Protein AF-A0A7V9EPT4-F1 (afdb_monomer)

Foldseek 3Di:
DPPVCLVVVLVVLQVCQVVVPQEDEEADLDVVVCPVVVVSCVVRHDPRYHYHYHNDPVRRVVVCVVVVDDDDD

Solvent-accessible surface are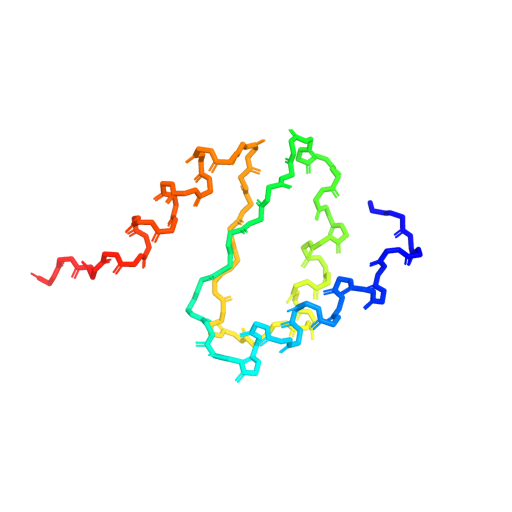a (backbone atoms only — not comparable to full-atom values): 4366 Å² total; per-residue (Å²): 104,64,77,84,51,46,65,65,50,49,52,54,41,42,53,45,45,76,68,62,44,62,66,46,68,42,72,43,72,56,67,86,51,41,60,58,56,54,56,50,44,71,75,52,41,58,96,72,48,45,76,47,84,19,60,39,68,69,54,26,55,51,51,51,53,64,69,67,48,78,79,88,124

Nearest PDB structures (foldseek):
  5t5d-assembly1_A  TM=4.799E-01  e=1.871E+00  Streptococcus pneumoniae TIGR4
  8wx8-assembly1_A  TM=5.532E-01  e=5.175E+00  synthetic construct
  3io5-assembly1_B  TM=4.851E-01  e=5.538E+00  Tequatrovirus T4
  3io5-assembly1_A  TM=4.911E-01  e=8.903E+00  Tequatrovirus T4

pLDDT: mean 88.89, std 11.41, range [42.88, 97.5]

Sequence (73 aa):
MDPLCASPIQKIMQLCNDAQVAVVARVVPDRRRDIGLQIMSSFHYGKQVRVVTCASLEEAEQALVDLASPSPN

Mean predicted aligned error: 4.57 Å

Secondary structure (DSSP, 8-state):
--GGGHHHHHHHHHHHHHTT-SEEEEE-SSGGG-HHHHHHHHHHS-TT-EEEEESSHHHHHHHHHHHHSPP--

Structure (mmCIF, N/CA/C/O backbone):
data_AF-A0A7V9EPT4-F1
#
_entry.id   AF-A0A7V9EPT4-F1
#
loop_
_atom_site.group_PDB
_atom_site.id
_atom_site.type_symbol
_atom_site.label_atom_id
_atom_site.label_alt_id
_atom_site.label_comp_id
_atom_site.label_asym_id
_atom_site.label_entity_id
_atom_site.label_seq_id
_atom_site.pdbx_PDB_ins_code
_atom_site.Cartn_x
_atom_site.Cartn_y
_atom_site.Cartn_z
_atom_site.occupancy
_atom_site.B_iso_or_equiv
_atom_site.auth_seq_id
_atom_site.auth_comp_id
_atom_site.auth_asym_id
_atom_site.auth_atom_id
_atom_site.pdbx_PDB_model_num
ATOM 1 N N . MET A 1 1 ? 3.605 -7.391 -12.122 1.00 76.38 1 MET A 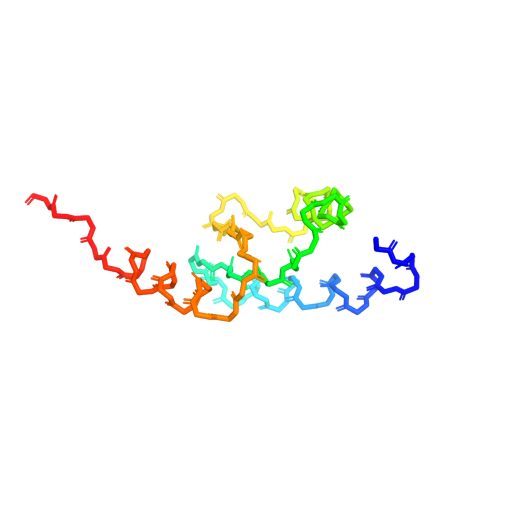N 1
ATOM 2 C CA . MET A 1 1 ? 3.757 -8.215 -10.906 1.00 76.38 1 MET A CA 1
ATOM 3 C C . MET A 1 1 ? 4.019 -9.644 -11.345 1.00 76.38 1 MET A C 1
ATOM 5 O O . MET A 1 1 ? 3.347 -10.083 -12.269 1.00 76.38 1 MET A O 1
ATOM 9 N N . ASP A 1 2 ? 4.988 -10.324 -10.741 1.00 83.06 2 ASP A N 1
ATOM 10 C CA . ASP A 1 2 ? 5.174 -11.768 -10.929 1.00 83.06 2 ASP A CA 1
ATOM 11 C C . ASP A 1 2 ? 4.053 -12.524 -10.178 1.00 83.06 2 ASP A C 1
ATOM 13 O O . ASP A 1 2 ? 3.809 -12.191 -9.013 1.00 83.06 2 ASP A O 1
ATOM 17 N N . PRO A 1 3 ? 3.349 -13.499 -10.790 1.00 82.38 3 PRO A N 1
AT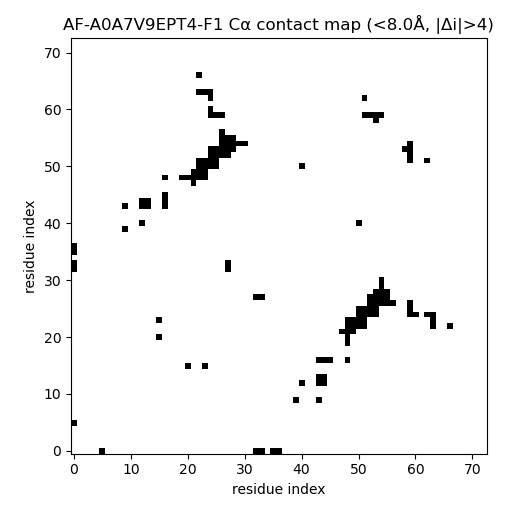OM 18 C CA . PRO A 1 3 ? 2.308 -14.283 -10.119 1.00 82.38 3 PRO A CA 1
ATOM 19 C C . PRO A 1 3 ? 2.751 -14.943 -8.806 1.00 82.38 3 PRO A C 1
ATOM 21 O O . PRO A 1 3 ? 1.938 -15.083 -7.892 1.00 82.38 3 PRO A O 1
ATOM 24 N N . LEU A 1 4 ? 4.033 -15.297 -8.664 1.00 88.94 4 LEU A N 1
ATOM 25 C CA . LEU A 1 4 ? 4.567 -15.873 -7.425 1.00 88.94 4 LEU A CA 1
ATOM 26 C C . LEU A 1 4 ? 4.522 -14.883 -6.250 1.00 88.94 4 LEU A C 1
ATOM 28 O O . LEU A 1 4 ? 4.465 -15.293 -5.090 1.00 88.94 4 LEU A O 1
ATOM 32 N N . CYS A 1 5 ? 4.482 -13.577 -6.528 1.00 88.38 5 CYS A N 1
ATOM 33 C CA . CYS A 1 5 ? 4.344 -12.541 -5.507 1.00 88.38 5 CYS A CA 1
ATOM 34 C C . CYS A 1 5 ? 2.898 -12.352 -5.023 1.00 88.38 5 CYS A C 1
ATOM 36 O O . CYS A 1 5 ? 2.693 -11.684 -4.009 1.00 88.38 5 CYS A O 1
ATOM 38 N N . ALA A 1 6 ? 1.899 -12.931 -5.699 1.00 90.38 6 ALA A N 1
ATOM 39 C CA . ALA A 1 6 ? 0.493 -12.689 -5.383 1.00 90.38 6 ALA A CA 1
ATOM 40 C C . ALA A 1 6 ? 0.126 -13.150 -3.963 1.00 90.38 6 ALA A C 1
ATOM 42 O O . ALA A 1 6 ? -0.492 -12.397 -3.215 1.00 90.38 6 ALA A O 1
ATOM 43 N N . SER A 1 7 ? 0.554 -14.345 -3.540 1.00 93.12 7 SER A N 1
ATOM 44 C CA . SER A 1 7 ? 0.199 -14.860 -2.206 1.00 93.12 7 SER A CA 1
ATOM 45 C C . SER A 1 7 ? 0.795 -14.026 -1.055 1.00 93.12 7 SER A C 1
ATOM 47 O O . SER A 1 7 ? 0.044 -13.659 -0.146 1.00 93.12 7 SER A O 1
ATOM 49 N N . PRO A 1 8 ? 2.093 -13.656 -1.062 1.00 94.25 8 PRO A N 1
ATOM 50 C CA . PRO A 1 8 ? 2.635 -12.729 -0.069 1.00 94.25 8 PRO A CA 1
ATOM 51 C C . PRO A 1 8 ? 1.919 -11.371 -0.041 1.00 94.25 8 PRO A C 1
ATOM 53 O O . PRO A 1 8 ? 1.586 -10.882 1.037 1.00 94.25 8 PRO A O 1
ATOM 56 N N . ILE A 1 9 ? 1.633 -10.783 -1.209 1.00 93.94 9 ILE A N 1
ATOM 57 C CA . ILE A 1 9 ? 0.944 -9.487 -1.312 1.00 93.94 9 ILE A CA 1
ATOM 58 C C . ILE A 1 9 ? -0.475 -9.580 -0.745 1.00 93.94 9 ILE A C 1
ATOM 60 O O . ILE A 1 9 ? -0.882 -8.717 0.028 1.00 93.94 9 ILE A O 1
ATOM 64 N N . GLN A 1 10 ? -1.210 -10.646 -1.065 1.00 94.38 10 GLN A N 1
ATOM 65 C CA . GLN A 1 10 ? -2.544 -10.891 -0.523 1.00 94.38 10 GLN A CA 1
ATOM 66 C C . GLN A 1 10 ? -2.534 -10.923 1.011 1.00 94.38 10 GLN A C 1
ATOM 68 O O . GLN A 1 10 ? -3.410 -10.330 1.636 1.00 94.38 10 GLN A O 1
ATOM 73 N N . LYS A 1 11 ? -1.543 -11.577 1.633 1.00 95.75 11 LYS A N 1
ATOM 74 C CA . LYS A 1 11 ? -1.427 -11.621 3.101 1.00 95.75 11 LYS A CA 1
ATOM 75 C C . LYS A 1 11 ? -1.227 -10.228 3.697 1.00 95.75 11 LYS A C 1
ATOM 77 O O . LYS A 1 11 ? -1.846 -9.915 4.705 1.00 95.75 11 LYS A O 1
ATOM 82 N N . ILE A 1 12 ? -0.415 -9.384 3.060 1.00 94.94 12 ILE A N 1
ATOM 83 C CA . ILE A 1 12 ? -0.223 -7.988 3.485 1.00 94.94 12 ILE A CA 1
ATOM 84 C C . ILE A 1 12 ? -1.538 -7.208 3.373 1.00 94.94 12 ILE A C 1
ATOM 86 O O . ILE A 1 12 ? -1.918 -6.510 4.310 1.00 94.94 12 ILE A O 1
ATOM 90 N N . MET A 1 13 ? -2.262 -7.357 2.260 1.00 95.00 13 MET A N 1
ATOM 91 C CA . MET A 1 13 ? -3.562 -6.704 2.072 1.00 95.00 13 MET A CA 1
ATOM 92 C C . MET A 1 13 ? -4.568 -7.134 3.142 1.00 95.00 13 MET A C 1
ATOM 94 O O . MET A 1 13 ? -5.229 -6.276 3.723 1.00 95.00 13 MET A O 1
ATOM 98 N N . GLN A 1 14 ? -4.624 -8.433 3.454 1.00 95.00 14 GLN A N 1
ATOM 99 C CA . GLN A 1 14 ? -5.480 -8.959 4.513 1.00 95.00 14 GLN A CA 1
ATOM 100 C C . GLN A 1 14 ? -5.119 -8.362 5.876 1.00 95.00 14 GLN A C 1
ATOM 102 O O . GLN A 1 14 ? -6.006 -7.882 6.568 1.00 95.00 14 GLN A O 1
ATOM 107 N N . LEU A 1 15 ? -3.830 -8.304 6.230 1.00 95.88 15 LEU A N 1
ATOM 108 C CA . LEU A 1 15 ? -3.379 -7.706 7.492 1.00 95.88 15 LEU A CA 1
ATOM 109 C C . LEU A 1 15 ? -3.788 -6.233 7.613 1.00 95.88 15 LEU A C 1
ATOM 111 O O . LEU A 1 15 ? -4.291 -5.815 8.652 1.00 95.88 15 LEU A O 1
ATOM 115 N N . CYS A 1 16 ? -3.608 -5.447 6.551 1.00 94.62 16 CYS A N 1
ATOM 116 C CA . CYS A 1 16 ? -4.046 -4.052 6.521 1.00 94.62 16 CYS A CA 1
ATOM 117 C C . CYS A 1 16 ? -5.572 -3.926 6.651 1.00 94.62 16 CYS A C 1
ATOM 119 O O . CYS A 1 16 ? -6.061 -3.036 7.345 1.00 94.62 16 CYS A O 1
ATOM 121 N N . ASN A 1 17 ? -6.319 -4.811 5.989 1.00 92.44 17 ASN A N 1
ATOM 122 C CA . ASN A 1 17 ? -7.775 -4.826 6.042 1.00 92.44 17 ASN A CA 1
ATOM 123 C C . ASN A 1 17 ? -8.292 -5.200 7.442 1.00 92.44 17 ASN A C 1
ATOM 125 O O . ASN A 1 17 ? -9.171 -4.522 7.965 1.00 92.44 17 ASN A O 1
ATOM 129 N N . ASP A 1 18 ? -7.710 -6.224 8.068 1.00 94.00 18 ASP A N 1
ATOM 130 C CA . ASP A 1 18 ? -8.056 -6.680 9.421 1.00 94.00 18 ASP A CA 1
ATOM 131 C C . ASP A 1 18 ? -7.709 -5.626 10.479 1.00 94.00 18 ASP A C 1
ATOM 133 O O . ASP A 1 18 ? -8.446 -5.444 11.444 1.00 94.00 18 ASP A O 1
ATOM 137 N N . ALA A 1 19 ? -6.624 -4.878 10.264 1.00 94.12 19 ALA A N 1
ATOM 138 C CA . ALA A 1 19 ? -6.249 -3.731 11.087 1.00 94.12 19 ALA A CA 1
ATOM 139 C C . ALA A 1 19 ? -7.121 -2.483 10.845 1.00 94.12 19 ALA A C 1
ATOM 141 O O . ALA A 1 19 ? -6.917 -1.468 11.508 1.00 94.12 19 ALA A O 1
ATOM 142 N N . GLN A 1 20 ? -8.066 -2.534 9.898 1.00 92.00 20 GLN A N 1
ATOM 143 C CA . GLN A 1 20 ? -8.960 -1.433 9.526 1.00 92.00 20 GLN A CA 1
ATOM 144 C C . GLN A 1 20 ? -8.228 -0.112 9.246 1.00 92.00 20 GLN A C 1
ATOM 146 O O . GLN A 1 20 ? -8.679 0.966 9.638 1.00 92.00 20 GLN A O 1
ATOM 151 N N . VAL A 1 21 ? -7.085 -0.183 8.560 1.00 92.56 21 VAL A N 1
ATOM 152 C CA . VAL A 1 21 ? -6.346 1.031 8.198 1.00 92.56 21 VAL A CA 1
ATOM 153 C C . VAL A 1 21 ? -7.180 1.897 7.253 1.00 92.56 21 VAL A C 1
ATOM 155 O O . VAL A 1 21 ? -7.807 1.400 6.317 1.00 92.56 21 VAL A O 1
ATOM 158 N N . ALA A 1 22 ? -7.159 3.213 7.463 1.00 92.50 22 ALA A N 1
ATOM 159 C CA . ALA A 1 22 ? -7.875 4.141 6.590 1.00 92.50 22 ALA A CA 1
ATOM 160 C C . ALA A 1 22 ? -7.216 4.254 5.202 1.00 92.50 22 ALA A C 1
ATOM 162 O O . ALA A 1 22 ? -7.899 4.396 4.185 1.00 92.50 22 ALA A O 1
ATOM 163 N N . VAL A 1 23 ? -5.881 4.194 5.155 1.00 93.94 23 VAL A N 1
ATOM 164 C CA . VAL A 1 23 ? -5.089 4.461 3.950 1.00 93.94 23 VAL A CA 1
ATOM 165 C C . VAL A 1 23 ? -3.945 3.461 3.826 1.00 93.94 23 VAL A C 1
ATOM 167 O O . VAL A 1 23 ? -3.262 3.159 4.802 1.00 93.94 23 VAL A O 1
ATOM 170 N N . VAL A 1 24 ? -3.703 2.991 2.604 1.00 94.81 24 VAL A N 1
ATOM 171 C CA . VAL A 1 24 ? -2.503 2.243 2.219 1.00 94.81 24 VAL A CA 1
ATOM 172 C C . VAL A 1 24 ? -1.792 3.012 1.113 1.00 94.81 24 VAL A C 1
ATOM 174 O O . VAL A 1 24 ? -2.334 3.172 0.019 1.00 94.81 24 VAL A O 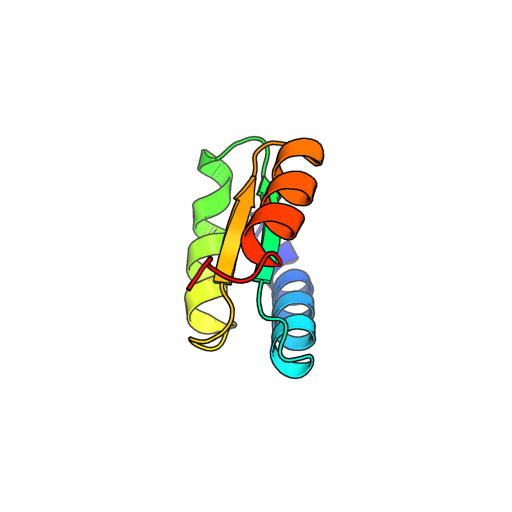1
ATOM 177 N N . ALA A 1 25 ? -0.563 3.450 1.378 1.00 95.31 25 ALA A N 1
ATOM 178 C CA . ALA A 1 25 ? 0.327 3.985 0.356 1.00 95.31 25 ALA A CA 1
ATOM 179 C C . ALA A 1 25 ? 1.274 2.885 -0.136 1.00 95.31 25 ALA A C 1
ATOM 181 O O . ALA A 1 25 ? 1.924 2.210 0.663 1.00 95.31 25 ALA A O 1
ATOM 182 N N . ARG A 1 26 ? 1.350 2.688 -1.456 1.00 94.75 26 ARG A N 1
ATOM 183 C CA . ARG A 1 26 ? 2.263 1.726 -2.091 1.00 94.75 26 ARG A CA 1
ATOM 184 C C . ARG A 1 26 ? 3.212 2.427 -3.051 1.00 94.75 26 ARG A C 1
ATOM 186 O O 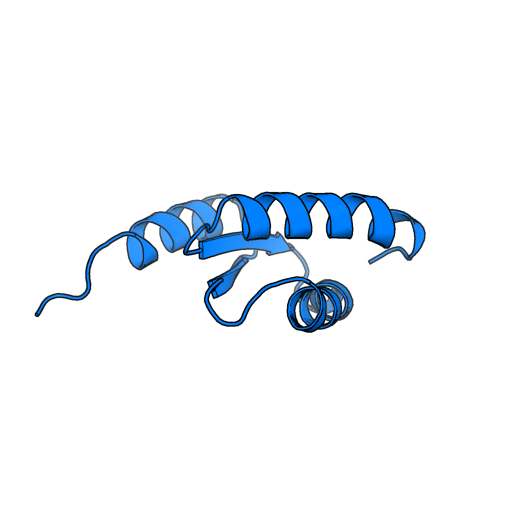. ARG A 1 26 ? 2.790 3.301 -3.802 1.00 94.75 26 ARG A O 1
ATOM 193 N N . VAL A 1 27 ? 4.472 1.999 -3.068 1.00 95.50 27 VAL A N 1
ATOM 194 C CA . VAL A 1 27 ? 5.503 2.558 -3.952 1.00 95.50 27 VAL A CA 1
ATOM 195 C C . VAL A 1 27 ? 5.704 1.642 -5.157 1.00 95.50 27 VAL A C 1
ATOM 197 O O . VAL A 1 27 ?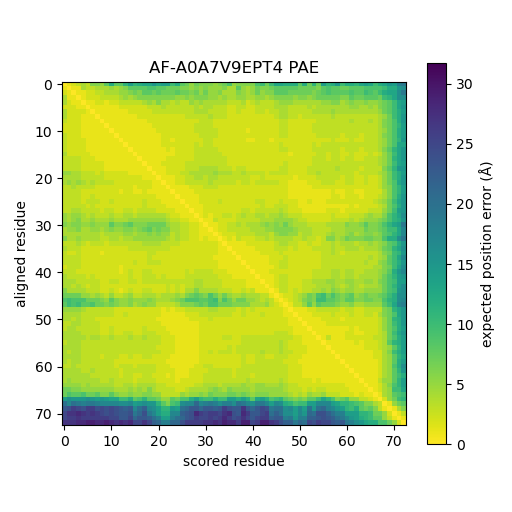 6.124 0.494 -5.017 1.00 95.50 27 VAL A O 1
ATOM 200 N N . VAL A 1 28 ? 5.400 2.150 -6.351 1.00 94.31 28 VAL A N 1
ATOM 201 C CA . VAL A 1 28 ? 5.566 1.457 -7.633 1.00 94.31 28 VAL A CA 1
ATOM 202 C C . VAL A 1 28 ? 6.253 2.418 -8.614 1.00 94.31 28 VAL A C 1
ATOM 204 O O . VAL A 1 28 ? 5.568 3.177 -9.301 1.00 94.31 28 VAL A O 1
ATOM 207 N N . PRO A 1 29 ? 7.599 2.392 -8.715 1.00 93.50 29 PRO A N 1
ATOM 208 C CA . PRO A 1 29 ? 8.348 3.373 -9.510 1.00 93.50 29 PRO A CA 1
ATOM 209 C C . PRO A 1 29 ? 7.979 3.403 -11.003 1.00 93.50 29 PRO A C 1
ATOM 211 O O . PRO A 1 29 ? 7.975 4.460 -11.625 1.00 93.50 29 PRO A O 1
ATOM 214 N N . ASP A 1 30 ? 7.625 2.252 -11.588 1.00 91.81 30 ASP A N 1
ATOM 215 C CA . ASP A 1 30 ? 7.076 2.169 -12.948 1.00 91.81 30 ASP A CA 1
ATOM 216 C C . ASP A 1 30 ? 5.568 1.911 -12.883 1.00 91.81 30 ASP A C 1
ATOM 218 O O . ASP A 1 30 ? 5.136 0.770 -12.692 1.00 91.81 30 ASP A O 1
ATOM 222 N N . ARG A 1 31 ? 4.759 2.956 -13.098 1.00 81.62 31 ARG A N 1
ATOM 223 C CA . ARG A 1 31 ? 3.287 2.870 -13.054 1.00 81.62 31 ARG A CA 1
ATOM 224 C C . ARG A 1 31 ? 2.697 1.794 -13.966 1.00 81.62 31 ARG A C 1
ATOM 226 O O . ARG A 1 31 ? 1.634 1.261 -13.662 1.00 81.62 31 ARG A O 1
ATOM 233 N N . ARG A 1 32 ? 3.378 1.401 -15.048 1.00 87.56 32 ARG A N 1
ATOM 234 C CA . ARG A 1 32 ? 2.899 0.326 -15.940 1.00 87.56 32 ARG A CA 1
ATOM 235 C C . ARG A 1 32 ? 2.864 -1.035 -15.244 1.00 87.56 32 ARG A C 1
ATOM 237 O O . ARG A 1 32 ? 2.172 -1.943 -15.694 1.00 87.56 32 ARG A O 1
ATOM 2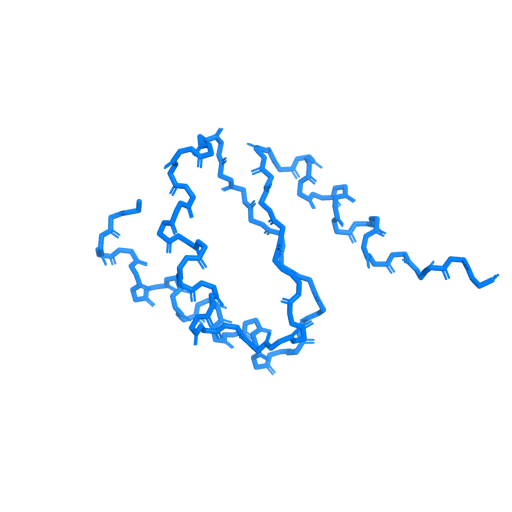44 N N . ARG A 1 33 ? 3.593 -1.189 -14.135 1.00 87.25 33 ARG A N 1
ATOM 245 C CA . ARG A 1 33 ? 3.642 -2.420 -13.336 1.00 87.25 33 ARG A CA 1
ATOM 246 C C . ARG A 1 33 ? 2.541 -2.504 -12.273 1.00 87.25 33 ARG A C 1
ATOM 248 O O . ARG A 1 33 ? 2.446 -3.540 -11.614 1.00 87.25 33 ARG A O 1
ATOM 255 N N . ASP A 1 34 ? 1.705 -1.471 -12.142 1.00 89.75 34 ASP A N 1
ATOM 256 C CA . ASP A 1 34 ? 0.695 -1.339 -11.085 1.00 89.75 34 ASP A CA 1
ATOM 257 C C . ASP A 1 34 ? -0.620 -2.094 -11.360 1.00 89.75 34 ASP A C 1
ATOM 259 O O . ASP A 1 34 ? -1.361 -2.402 -10.432 1.00 89.75 34 ASP A O 1
ATOM 263 N N . ILE A 1 35 ? -0.908 -2.455 -12.616 1.00 90.94 35 ILE A N 1
ATOM 264 C CA . ILE A 1 35 ? -2.205 -3.036 -13.026 1.00 90.94 35 ILE A CA 1
ATOM 265 C C . ILE A 1 35 ? -2.584 -4.255 -12.176 1.00 90.94 35 ILE A C 1
ATOM 267 O O . ILE A 1 35 ? -3.694 -4.344 -11.659 1.00 90.94 35 ILE A O 1
ATOM 271 N N . GLY A 1 36 ? -1.646 -5.183 -11.977 1.00 91.25 36 GLY A N 1
ATOM 272 C CA . GLY A 1 36 ? -1.911 -6.369 -11.164 1.00 91.25 36 GLY A CA 1
ATOM 273 C C . GLY A 1 36 ? -2.220 -6.028 -9.701 1.00 91.25 36 GLY A C 1
ATOM 274 O O . GLY A 1 36 ? -3.073 -6.667 -9.094 1.00 91.25 36 GLY A O 1
ATOM 275 N N . LEU A 1 37 ? -1.571 -5.002 -9.143 1.00 92.50 37 LEU A N 1
ATOM 276 C CA . LEU A 1 37 ? -1.822 -4.551 -7.775 1.00 92.50 37 LEU A CA 1
ATOM 277 C C . LEU A 1 37 ? -3.175 -3.840 -7.663 1.00 92.50 37 LEU A C 1
ATOM 279 O O . LEU A 1 37 ? -3.852 -4.004 -6.655 1.00 92.50 37 LEU A O 1
ATOM 283 N N . GLN A 1 38 ? -3.597 -3.081 -8.679 1.00 92.06 38 GLN A N 1
ATOM 284 C CA . GLN A 1 38 ? -4.941 -2.487 -8.727 1.00 92.06 38 GLN A CA 1
ATOM 285 C C . GLN A 1 38 ? -6.032 -3.556 -8.724 1.00 92.06 38 GLN A C 1
ATOM 287 O O . GLN A 1 38 ? -6.969 -3.463 -7.935 1.00 92.06 38 GLN A O 1
ATOM 292 N N . ILE A 1 39 ? -5.876 -4.589 -9.557 1.00 92.12 39 ILE A N 1
ATOM 293 C CA . ILE A 1 39 ? -6.814 -5.713 -9.616 1.00 92.12 39 ILE A CA 1
ATOM 294 C C . ILE A 1 39 ? -6.854 -6.431 -8.266 1.00 92.12 39 ILE A C 1
ATOM 296 O O . ILE A 1 39 ? -7.926 -6.645 -7.720 1.00 92.12 39 ILE A O 1
ATOM 300 N N . MET A 1 40 ? -5.703 -6.761 -7.675 1.00 93.00 40 MET A N 1
ATOM 301 C CA . MET A 1 40 ? -5.682 -7.400 -6.355 1.00 93.00 40 MET A CA 1
ATOM 302 C C . MET A 1 40 ? -6.353 -6.543 -5.277 1.00 93.00 40 MET A C 1
ATOM 304 O O . MET A 1 40 ? -7.107 -7.064 -4.458 1.00 93.00 40 MET A O 1
ATOM 308 N N . SER A 1 41 ? -6.122 -5.228 -5.290 1.00 92.50 41 SER A N 1
ATOM 309 C CA . SER A 1 41 ? -6.726 -4.313 -4.324 1.00 92.50 41 SER A CA 1
ATOM 310 C C . SER A 1 41 ? -8.255 -4.322 -4.366 1.00 92.50 41 SER A C 1
ATOM 312 O O . SER A 1 41 ? -8.863 -4.254 -3.304 1.00 92.50 41 SER A O 1
ATOM 314 N N . SER A 1 42 ? -8.887 -4.450 -5.538 1.00 90.19 42 SER A N 1
ATOM 315 C CA . SER A 1 42 ? -10.356 -4.472 -5.625 1.00 90.19 42 SER A CA 1
ATOM 316 C C . SER A 1 42 ? -10.989 -5.749 -5.063 1.00 90.19 42 SER A C 1
ATOM 318 O O . SER A 1 42 ? -12.156 -5.718 -4.676 1.00 90.19 42 SER A O 1
ATOM 320 N N . PHE A 1 43 ? -10.239 -6.854 -5.003 1.00 90.94 43 PHE A N 1
ATOM 321 C CA . PHE A 1 43 ? -10.709 -8.127 -4.446 1.00 90.94 43 PHE A CA 1
ATOM 322 C C . PHE A 1 43 ? -10.379 -8.308 -2.962 1.00 90.94 43 PHE A C 1
ATOM 324 O O . PHE A 1 43 ? -11.115 -9.003 -2.266 1.00 90.94 43 PHE A O 1
ATOM 331 N N . HIS A 1 44 ? -9.274 -7.729 -2.484 1.00 90.94 44 HIS A N 1
ATOM 332 C CA . HIS A 1 44 ? -8.746 -8.017 -1.145 1.00 90.94 44 HIS A CA 1
ATOM 333 C C . HIS A 1 44 ? -8.910 -6.885 -0.128 1.00 90.94 44 HIS A C 1
ATOM 335 O O . HIS A 1 44 ? -8.835 -7.154 1.068 1.00 90.94 44 HIS A O 1
ATOM 341 N N . TYR A 1 45 ? -9.152 -5.646 -0.561 1.00 90.31 45 TYR A N 1
ATOM 342 C CA . TYR A 1 45 ? -9.485 -4.557 0.356 1.00 90.31 45 TYR A CA 1
ATOM 343 C C . TYR A 1 45 ? -10.994 -4.330 0.443 1.00 90.31 45 TYR A C 1
ATOM 345 O O . TYR A 1 45 ? -11.706 -4.344 -0.562 1.00 90.31 45 TYR A O 1
ATOM 353 N N . GLY A 1 46 ? -11.485 -4.057 1.653 1.00 85.81 46 GLY A N 1
ATOM 354 C CA . GLY A 1 46 ? -12.827 -3.521 1.849 1.00 85.81 46 GLY A CA 1
ATOM 355 C C . GLY A 1 46 ? -12.966 -2.105 1.277 1.00 85.81 46 GLY A C 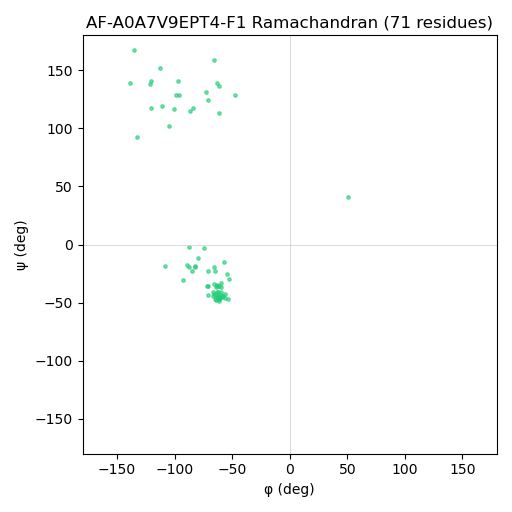1
ATOM 356 O O . GLY A 1 46 ? -11.991 -1.367 1.150 1.00 85.81 46 GLY A O 1
ATOM 357 N N . LYS A 1 47 ? -14.207 -1.678 0.998 1.00 81.25 47 LYS A N 1
ATOM 358 C CA . LYS A 1 47 ? -14.527 -0.350 0.418 1.00 81.25 47 LYS A CA 1
ATOM 359 C C . LYS A 1 47 ? -14.015 0.853 1.227 1.00 81.25 47 LYS A C 1
ATOM 361 O O . LYS A 1 47 ? -14.043 1.970 0.726 1.00 81.25 47 LYS A O 1
ATOM 366 N N . GLN A 1 48 ? -13.623 0.633 2.478 1.00 84.50 48 GLN A N 1
ATOM 367 C CA . GLN A 1 48 ? -13.189 1.666 3.418 1.00 84.50 48 GLN A CA 1
ATOM 368 C C . GLN A 1 48 ? -11.683 1.949 3.336 1.00 84.50 48 GLN A C 1
ATOM 370 O O . GLN A 1 48 ? -11.252 3.004 3.788 1.00 84.50 48 GLN A O 1
ATOM 375 N N . VAL A 1 49 ? -10.889 1.047 2.746 1.00 90.81 49 VAL A N 1
ATOM 376 C CA . VAL A 1 49 ? -9.438 1.229 2.628 1.00 90.81 49 VAL A CA 1
ATOM 377 C C . VAL A 1 49 ? -9.130 2.030 1.369 1.00 90.81 49 VAL A C 1
ATOM 379 O O . VAL A 1 49 ? -9.348 1.568 0.246 1.00 90.81 49 VAL A O 1
ATOM 382 N N . ARG A 1 50 ? -8.580 3.235 1.536 1.00 92.12 50 ARG A N 1
ATOM 383 C CA . ARG A 1 50 ? -8.113 4.053 0.414 1.00 92.12 50 ARG A CA 1
ATOM 384 C C . ARG A 1 50 ? -6.699 3.639 0.019 1.00 92.12 50 ARG A C 1
ATOM 386 O O . ARG A 1 50 ? -5.762 3.803 0.792 1.00 92.12 50 ARG A O 1
ATOM 393 N N . VAL A 1 51 ? -6.526 3.150 -1.205 1.00 93.31 51 VAL A N 1
ATOM 394 C CA . VAL A 1 51 ? -5.205 2.781 -1.737 1.00 93.31 51 VAL A CA 1
ATOM 395 C C . VAL A 1 51 ? -4.669 3.907 -2.620 1.00 93.31 51 VAL A C 1
ATOM 397 O O . VAL A 1 51 ? -5.357 4.347 -3.541 1.00 93.31 51 VAL A O 1
ATOM 400 N N . VAL A 1 52 ? -3.436 4.353 -2.374 1.00 94.25 52 VAL A N 1
ATOM 401 C CA . VAL A 1 52 ? -2.719 5.327 -3.215 1.00 94.25 52 VAL A CA 1
ATOM 402 C C . VAL A 1 52 ? -1.407 4.741 -3.725 1.00 94.25 52 VAL A C 1
ATOM 404 O O . VAL A 1 52 ? -0.703 4.047 -2.996 1.00 94.25 52 VAL A O 1
ATOM 407 N N . THR A 1 53 ? -1.095 4.993 -5.000 1.00 94.69 53 THR A N 1
ATOM 408 C CA . THR A 1 53 ? 0.132 4.505 -5.650 1.00 94.69 53 THR A CA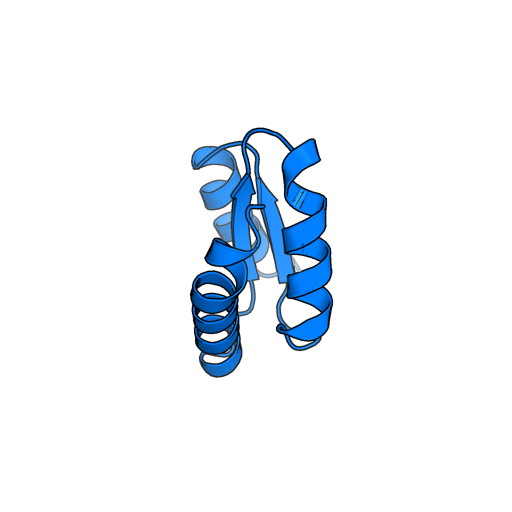 1
ATOM 409 C C . THR A 1 53 ? 1.070 5.665 -5.933 1.00 94.69 53 THR A C 1
ATOM 411 O O . THR A 1 53 ? 0.730 6.560 -6.709 1.00 94.69 53 THR A O 1
ATOM 414 N N . CYS A 1 54 ? 2.256 5.603 -5.347 1.00 95.44 54 CYS A N 1
ATOM 415 C CA . CYS A 1 54 ? 3.292 6.623 -5.411 1.00 95.44 54 CYS A CA 1
ATOM 416 C C . CYS A 1 54 ? 4.502 6.096 -6.194 1.00 95.44 54 CYS A C 1
ATOM 418 O O . CYS A 1 54 ? 4.745 4.888 -6.233 1.00 95.44 54 CYS A O 1
ATOM 420 N N . ALA A 1 55 ? 5.260 6.978 -6.839 1.00 95.56 55 ALA A N 1
ATOM 421 C CA . ALA A 1 55 ? 6.465 6.602 -7.578 1.00 95.56 55 ALA A CA 1
ATOM 422 C C . ALA A 1 55 ? 7.705 6.514 -6.670 1.00 95.56 55 ALA A C 1
ATOM 424 O O . ALA A 1 55 ? 8.654 5.798 -6.995 1.00 95.56 55 ALA A O 1
ATOM 425 N N . SER A 1 56 ? 7.684 7.200 -5.526 1.00 96.94 56 SER A N 1
ATOM 426 C CA . SER A 1 56 ? 8.777 7.254 -4.554 1.00 96.94 56 SER A CA 1
ATOM 427 C C . SER A 1 56 ? 8.277 7.081 -3.119 1.00 96.94 56 SER A C 1
ATOM 429 O O . SER A 1 56 ? 7.075 7.128 -2.847 1.00 96.94 56 SER A O 1
ATOM 431 N N . LEU A 1 57 ? 9.220 6.864 -2.198 1.00 97.12 57 LEU A N 1
ATOM 432 C CA . LEU A 1 57 ? 8.931 6.827 -0.766 1.00 97.12 57 LEU A CA 1
ATOM 433 C C . LEU A 1 57 ? 8.474 8.198 -0.249 1.00 97.12 57 LEU A C 1
ATOM 435 O O . LEU A 1 57 ? 7.486 8.262 0.466 1.00 97.12 57 LEU A O 1
ATOM 439 N N . GLU A 1 58 ? 9.129 9.276 -0.684 1.00 97.50 58 GLU A N 1
ATOM 440 C CA . GLU A 1 58 ? 8.769 10.657 -0.334 1.00 97.50 58 GLU A CA 1
ATOM 441 C C . GLU A 1 58 ? 7.308 10.974 -0.696 1.00 97.50 58 GLU A C 1
ATOM 443 O O . GLU A 1 58 ? 6.546 11.462 0.134 1.00 97.50 58 GLU A O 1
ATOM 448 N N . GLU A 1 59 ? 6.871 10.604 -1.906 1.00 96.44 59 GLU A N 1
ATOM 449 C CA . GLU A 1 59 ? 5.473 10.766 -2.319 1.00 96.44 59 GLU A CA 1
ATOM 450 C C . GLU A 1 59 ? 4.507 9.932 -1.460 1.00 96.44 59 GLU A C 1
ATOM 452 O O . GLU A 1 59 ? 3.373 10.343 -1.220 1.00 96.44 59 GLU A O 1
ATOM 457 N N . ALA A 1 60 ? 4.918 8.739 -1.019 1.00 96.50 60 ALA A N 1
ATOM 458 C CA . ALA A 1 60 ? 4.094 7.883 -0.167 1.00 96.50 60 ALA A CA 1
ATOM 459 C C . ALA A 1 60 ? 3.950 8.450 1.248 1.00 96.50 60 ALA A C 1
ATOM 461 O O . ALA A 1 60 ? 2.843 8.461 1.784 1.00 96.50 60 ALA A O 1
ATOM 462 N N . GLU A 1 61 ? 5.039 8.946 1.830 1.00 95.94 61 GLU A N 1
ATOM 463 C CA . GLU A 1 61 ? 5.038 9.593 3.143 1.00 95.94 61 GLU A CA 1
ATOM 464 C C . GLU A 1 61 ? 4.170 10.853 3.129 1.00 95.94 61 GLU A C 1
ATOM 466 O O . GLU A 1 61 ? 3.290 10.996 3.980 1.00 95.94 61 GLU A O 1
ATOM 471 N N . GLN A 1 62 ? 4.326 11.707 2.112 1.00 95.31 62 GLN A N 1
ATOM 472 C CA . GLN A 1 62 ? 3.497 12.901 1.960 1.00 95.31 62 GLN A CA 1
ATOM 473 C C . GLN A 1 62 ? 2.013 12.546 1.801 1.00 95.31 62 GLN A C 1
ATOM 475 O O . GLN A 1 62 ? 1.162 13.118 2.479 1.00 95.31 62 GLN A O 1
ATOM 480 N N . ALA A 1 63 ? 1.689 11.547 0.972 1.00 94.38 63 ALA A N 1
ATOM 481 C CA . ALA A 1 63 ? 0.308 11.113 0.787 1.00 94.38 63 ALA A CA 1
ATOM 482 C C . ALA A 1 63 ? -0.327 10.599 2.090 1.00 94.38 63 ALA A C 1
ATOM 484 O O . ALA A 1 63 ? -1.515 10.817 2.320 1.00 94.38 63 ALA A O 1
ATOM 485 N N . LEU A 1 64 ? 0.439 9.929 2.956 1.00 93.06 64 LEU A N 1
ATOM 486 C CA . LEU A 1 64 ? -0.063 9.497 4.260 1.00 93.06 64 LEU A CA 1
ATOM 487 C C . LEU A 1 64 ? -0.367 10.688 5.177 1.00 93.06 64 LEU A C 1
ATOM 489 O O . LEU A 1 64 ? -1.403 10.674 5.836 1.00 93.06 64 LEU A O 1
ATOM 493 N N . VAL A 1 65 ? 0.476 11.723 5.190 1.00 92.50 65 VAL A N 1
ATOM 494 C CA . VAL A 1 65 ? 0.257 12.954 5.974 1.00 92.50 65 VAL A CA 1
ATOM 495 C C . VAL A 1 65 ? -0.983 13.709 5.486 1.00 92.50 65 VAL A C 1
ATOM 497 O O . VAL A 1 65 ? -1.851 14.069 6.287 1.00 92.50 65 VAL A O 1
ATOM 500 N N . ASP A 1 66 ? -1.106 13.895 4.173 1.00 91.88 66 ASP A N 1
ATOM 501 C CA . ASP A 1 66 ? -2.210 14.641 3.559 1.00 91.88 66 ASP A CA 1
ATOM 502 C C . ASP A 1 66 ? -3.560 13.954 3.789 1.00 91.88 66 ASP A C 1
ATOM 504 O O . ASP A 1 66 ? -4.577 14.609 4.003 1.00 91.88 66 ASP A O 1
ATOM 508 N N . LEU A 1 67 ? -3.574 12.619 3.763 1.00 85.00 67 LEU A N 1
ATOM 509 C CA . LEU A 1 67 ? -4.787 11.820 3.930 1.00 85.00 67 LEU A CA 1
ATOM 510 C C . LEU A 1 67 ? -5.119 11.503 5.392 1.00 85.00 67 LEU A C 1
ATOM 512 O O . LEU A 1 67 ? -6.264 11.157 5.683 1.00 85.00 67 LEU A O 1
ATOM 516 N N . ALA A 1 68 ? -4.143 11.607 6.297 1.00 73.12 68 ALA A N 1
ATOM 517 C CA . ALA A 1 68 ? -4.358 11.535 7.741 1.00 73.12 68 ALA A CA 1
ATOM 518 C C . ALA A 1 68 ? -4.820 12.876 8.334 1.00 73.12 68 ALA A C 1
ATOM 520 O O . ALA A 1 68 ? -5.376 12.903 9.433 1.00 73.12 68 ALA A O 1
ATOM 521 N N . SER A 1 69 ? -4.607 13.983 7.620 1.00 61.91 69 SER A N 1
ATOM 522 C CA . SER A 1 69 ? -5.097 15.298 8.023 1.00 61.91 69 SER A CA 1
ATOM 523 C C . SER A 1 69 ? -6.624 15.348 7.859 1.00 61.91 69 SER A C 1
ATOM 525 O O . SER A 1 69 ? -7.128 15.058 6.771 1.00 61.91 69 SER A O 1
ATOM 527 N N . PRO A 1 70 ? -7.397 15.682 8.911 1.00 55.12 70 PRO A N 1
ATOM 528 C CA . PRO A 1 70 ? -8.844 15.788 8.787 1.00 55.12 70 PRO A CA 1
ATOM 529 C C . PRO A 1 70 ? -9.181 16.880 7.769 1.00 55.12 70 PRO A C 1
ATOM 531 O O . PRO A 1 70 ? -8.586 17.958 7.791 1.00 55.12 70 PRO A O 1
ATOM 534 N N . SER A 1 71 ? -10.141 16.596 6.882 1.00 48.62 71 SER A N 1
ATOM 535 C CA . SER A 1 71 ? -10.725 17.609 5.999 1.00 48.62 71 SER A CA 1
ATOM 536 C C . SER A 1 71 ? -11.083 18.838 6.844 1.00 48.62 71 SER A C 1
ATOM 538 O O . SER A 1 71 ? -11.752 18.657 7.867 1.00 48.62 71 SER A O 1
ATOM 540 N N . PRO A 1 72 ? -10.658 20.059 6.472 1.00 46.28 72 PRO A N 1
ATOM 541 C CA . PRO A 1 72 ? -11.131 21.250 7.156 1.00 46.28 72 PRO A CA 1
ATOM 542 C C . PRO A 1 72 ? -12.650 21.307 6.946 1.00 46.28 72 PRO A C 1
ATOM 544 O O . PRO A 1 72 ? -13.112 21.381 5.806 1.00 46.28 72 PRO A O 1
ATOM 547 N N . ASN A 1 73 ? -13.402 21.143 8.036 1.00 42.88 73 ASN A N 1
ATOM 548 C CA . ASN A 1 73 ? -14.822 21.496 8.096 1.00 42.88 73 ASN A CA 1
ATOM 549 C C . ASN A 1 73 ? -14.964 23.017 8.060 1.00 42.88 73 ASN A C 1
ATOM 551 O O . ASN A 1 73 ? -14.136 23.687 8.721 1.00 42.88 73 ASN A O 1
#

Radius of gyration: 12.78 Å; Cα contacts (8 Å, |Δi|>4): 71; chains: 1; bounding box: 24×37×27 Å